Protein AF-A0A351F1Z6-F1 (afdb_monomer)

Secondary structure (DSSP, 8-state):
--TTSPPPPGGGGGS---TT------SSS----HHHHHHHHHHHHHHHH-HHHIIIIIHHHHHHHHT--

Structure (mmCIF, N/CA/C/O backbone):
data_AF-A0A351F1Z6-F1
#
_entry.id   AF-A0A351F1Z6-F1
#
loop_
_atom_site.group_PDB
_atom_site.id
_atom_site.type_symbol
_atom_site.label_atom_id
_atom_site.label_alt_id
_atom_site.label_comp_id
_atom_site.label_asym_id
_atom_site.label_entity_id
_atom_site.label_seq_id
_atom_site.pdbx_PDB_ins_code
_atom_site.Cartn_x
_atom_site.Cartn_y
_atom_site.Cartn_z
_atom_site.occupancy
_atom_site.B_iso_or_equiv
_atom_site.auth_seq_id
_atom_site.auth_comp_id
_atom_site.auth_asym_id
_atom_site.auth_atom_id
_atom_site.pdbx_PDB_model_num
ATOM 1 N N . MET A 1 1 ? 8.590 -10.286 -29.145 1.00 55.56 1 MET A N 1
ATOM 2 C CA . MET A 1 1 ? 8.764 -9.104 -28.273 1.00 55.56 1 MET A CA 1
ATOM 3 C C . MET A 1 1 ? 10.206 -8.643 -28.413 1.00 55.56 1 MET A C 1
ATOM 5 O O . MET A 1 1 ? 11.073 -9.498 -28.525 1.00 55.56 1 MET A O 1
ATOM 9 N N . ASN A 1 2 ? 10.455 -7.337 -28.534 1.00 56.06 2 ASN A N 1
ATOM 10 C CA . ASN A 1 2 ? 11.800 -6.794 -28.764 1.00 56.06 2 ASN A CA 1
ATOM 11 C C . ASN A 1 2 ? 12.738 -7.168 -27.603 1.00 56.06 2 ASN A C 1
ATOM 13 O O . ASN A 1 2 ? 12.472 -6.793 -26.466 1.00 56.06 2 ASN A O 1
ATOM 17 N N . ASN A 1 3 ? 13.860 -7.832 -27.892 1.00 63.09 3 ASN A N 1
ATOM 18 C CA . ASN A 1 3 ? 14.868 -8.254 -26.903 1.00 63.09 3 ASN A CA 1
ATOM 19 C C . ASN A 1 3 ? 15.664 -7.094 -26.252 1.00 63.09 3 ASN A C 1
ATOM 21 O O . ASN A 1 3 ? 16.660 -7.343 -25.584 1.00 63.09 3 ASN A O 1
ATOM 25 N N . ASN A 1 4 ? 15.244 -5.836 -26.430 1.00 82.19 4 ASN A N 1
ATOM 26 C CA . ASN A 1 4 ? 15.975 -4.642 -25.982 1.00 82.19 4 ASN A CA 1
ATOM 27 C C . ASN A 1 4 ? 15.403 -3.981 -24.716 1.00 82.19 4 ASN A C 1
ATOM 29 O O . ASN A 1 4 ? 15.879 -2.913 -24.334 1.00 82.19 4 ASN A O 1
ATOM 33 N N . ILE A 1 5 ? 14.393 -4.570 -24.068 1.00 84.00 5 ILE A N 1
ATOM 34 C CA . ILE A 1 5 ? 13.851 -4.048 -22.804 1.00 84.00 5 ILE A CA 1
ATOM 35 C C . ILE A 1 5 ? 14.331 -4.883 -21.605 1.00 84.00 5 ILE A C 1
ATOM 37 O O . ILE A 1 5 ? 14.455 -6.106 -21.734 1.00 84.00 5 ILE A O 1
ATOM 41 N N . PRO A 1 6 ? 14.603 -4.254 -20.442 1.00 86.88 6 PRO A N 1
ATOM 42 C CA . PRO A 1 6 ? 14.947 -4.975 -19.221 1.00 86.88 6 PRO A CA 1
ATOM 43 C C . PRO A 1 6 ? 13.885 -6.015 -18.857 1.00 86.88 6 PRO A C 1
ATOM 45 O O . PRO A 1 6 ? 12.688 -5.741 -18.935 1.00 86.88 6 PRO A O 1
ATOM 48 N N . GLN A 1 7 ? 14.334 -7.196 -18.436 1.00 85.81 7 GLN A N 1
ATOM 49 C CA . GLN A 1 7 ? 13.449 -8.231 -17.907 1.00 85.81 7 GLN A CA 1
ATOM 50 C C . GLN A 1 7 ? 13.081 -7.920 -16.455 1.00 85.81 7 GLN A C 1
ATOM 52 O O . GLN A 1 7 ? 13.897 -7.391 -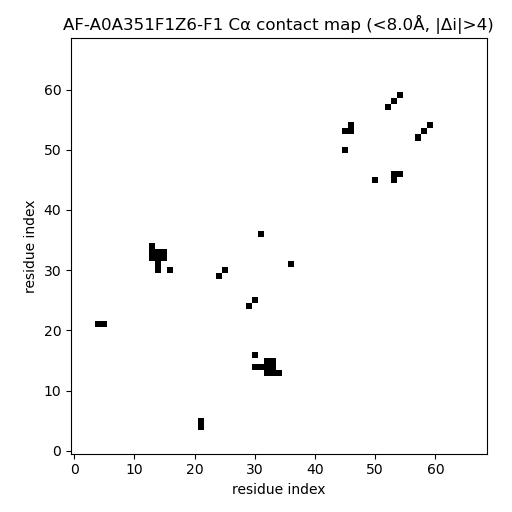15.696 1.00 85.81 7 GLN A O 1
ATOM 57 N N . TYR A 1 8 ? 11.859 -8.269 -16.063 1.00 88.31 8 TYR A N 1
ATOM 58 C CA . TYR A 1 8 ? 11.446 -8.196 -14.665 1.00 88.31 8 TYR A CA 1
ATOM 59 C C . TYR A 1 8 ? 12.218 -9.205 -13.813 1.00 88.31 8 TYR A C 1
ATOM 61 O O . TYR A 1 8 ? 12.575 -10.285 -14.280 1.00 88.31 8 TYR A O 1
ATOM 69 N N . SER A 1 9 ? 12.435 -8.867 -12.541 1.00 90.19 9 SER A N 1
ATOM 70 C CA . SER A 1 9 ? 12.928 -9.837 -11.566 1.00 90.19 9 SER A CA 1
ATOM 71 C C . SER A 1 9 ? 11.835 -10.838 -11.191 1.00 90.19 9 SER A C 1
ATOM 73 O O . SER A 1 9 ? 10.641 -10.549 -11.311 1.00 90.19 9 SER A O 1
ATOM 75 N N . ASP A 1 10 ? 12.240 -11.974 -10.623 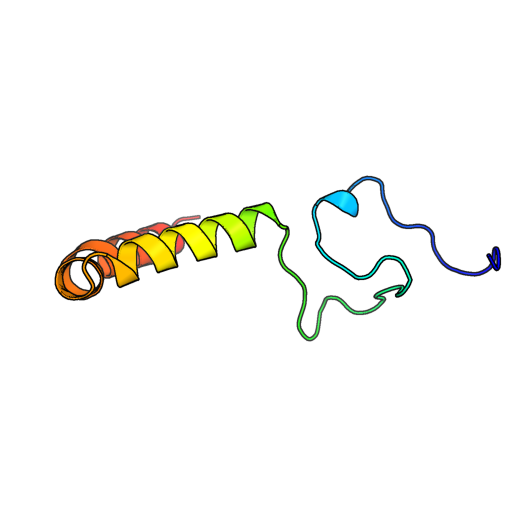1.00 92.88 10 ASP A N 1
ATOM 76 C CA . ASP A 1 10 ? 11.313 -12.992 -10.115 1.00 92.88 10 ASP A CA 1
ATOM 77 C C . ASP A 1 10 ? 10.351 -12.447 -9.053 1.00 92.88 10 ASP A C 1
ATOM 79 O O . ASP A 1 10 ? 9.284 -13.011 -8.843 1.00 92.88 10 ASP A O 1
ATOM 83 N N . LEU A 1 11 ? 10.671 -11.321 -8.407 1.00 93.94 11 LEU A N 1
ATOM 84 C CA . LEU A 1 11 ? 9.819 -10.685 -7.401 1.00 93.94 11 LEU A CA 1
ATOM 85 C C . LEU A 1 11 ? 8.663 -9.879 -8.006 1.00 93.94 11 LEU A C 1
ATOM 87 O O . LEU A 1 11 ? 7.711 -9.564 -7.294 1.00 93.94 11 LEU A O 1
ATOM 91 N N . ALA A 1 12 ? 8.703 -9.547 -9.300 1.00 93.00 12 ALA A N 1
ATOM 92 C CA . ALA A 1 12 ? 7.727 -8.651 -9.921 1.00 93.00 12 ALA A CA 1
ATOM 93 C C . ALA A 1 12 ? 6.277 -9.150 -9.814 1.00 93.00 12 ALA A C 1
ATOM 95 O O . ALA A 1 12 ? 5.357 -8.336 -9.766 1.00 93.00 12 ALA A O 1
ATOM 96 N N . HIS A 1 13 ? 6.066 -10.465 -9.690 1.00 93.62 13 HIS A N 1
ATOM 97 C CA . HIS A 1 13 ? 4.740 -11.062 -9.502 1.00 93.62 13 HIS A CA 1
ATOM 98 C C . HIS A 1 13 ? 4.034 -10.611 -8.211 1.00 93.62 13 HIS A C 1
ATOM 100 O O . HIS A 1 13 ? 2.819 -10.762 -8.095 1.00 93.62 13 HIS A O 1
ATOM 106 N N . HIS A 1 14 ? 4.763 -10.043 -7.244 1.00 96.56 14 HIS A N 1
ATOM 107 C CA . HIS A 1 14 ? 4.156 -9.466 -6.052 1.00 96.56 14 HIS A CA 1
ATOM 108 C C . HIS A 1 14 ? 3.449 -8.139 -6.328 1.00 96.56 14 HIS A C 1
ATOM 110 O O . HIS A 1 14 ? 2.601 -7.757 -5.529 1.00 96.56 14 HIS A O 1
ATOM 116 N N . TRP A 1 15 ? 3.727 -7.440 -7.430 1.00 96.38 15 TRP A N 1
ATOM 117 C CA . TRP A 1 15 ? 3.067 -6.182 -7.783 1.00 96.38 15 TRP A CA 1
ATOM 118 C C . TRP A 1 15 ? 2.024 -6.388 -8.882 1.00 96.38 15 TRP A C 1
ATOM 120 O O . TRP A 1 15 ? 2.204 -7.191 -9.791 1.00 96.38 15 TRP A O 1
ATOM 130 N N . LYS A 1 16 ? 0.948 -5.596 -8.844 1.00 94.81 16 LYS A N 1
ATOM 131 C CA . LYS A 1 16 ? -0.083 -5.569 -9.899 1.00 94.81 16 LYS A CA 1
ATOM 132 C C . LYS A 1 16 ? 0.252 -4.582 -11.024 1.00 94.81 16 LYS A C 1
ATOM 134 O O . LYS A 1 16 ? -0.640 -3.912 -11.535 1.00 94.81 16 LYS A O 1
ATOM 139 N N . LEU A 1 17 ? 1.535 -4.432 -11.353 1.00 93.06 17 LEU A N 1
ATOM 140 C CA . LEU A 1 17 ? 1.957 -3.564 -12.453 1.00 93.06 17 LEU A CA 1
ATOM 141 C C . LEU A 1 17 ? 1.550 -4.185 -13.791 1.00 93.06 17 LEU A C 1
ATOM 143 O O . LEU A 1 17 ? 1.522 -5.409 -13.936 1.00 93.06 17 LEU A O 1
ATOM 147 N N . ASP A 1 18 ? 1.254 -3.327 -14.762 1.00 91.56 18 ASP A N 1
ATOM 148 C CA . ASP A 1 18 ? 1.051 -3.749 -16.143 1.00 91.56 18 ASP A CA 1
ATOM 149 C C . ASP A 1 18 ? 2.340 -4.397 -16.678 1.00 91.56 18 ASP A C 1
ATOM 151 O O . ASP A 1 18 ? 3.423 -3.814 -16.581 1.00 91.56 18 ASP A O 1
ATOM 155 N N . LYS A 1 19 ? 2.219 -5.619 -17.210 1.00 88.31 19 LYS A N 1
ATOM 156 C CA . LYS A 1 19 ? 3.354 -6.424 -17.687 1.00 88.31 19 LYS A CA 1
ATOM 157 C C . LYS A 1 19 ? 3.915 -5.923 -19.015 1.00 88.31 19 LYS A C 1
ATOM 159 O O . LYS A 1 19 ? 5.039 -6.284 -19.354 1.00 88.31 19 LYS A O 1
ATOM 164 N N . ASP A 1 20 ? 3.163 -5.088 -19.727 1.00 88.31 20 ASP A N 1
ATOM 165 C CA . ASP A 1 20 ? 3.601 -4.476 -20.979 1.00 88.31 20 ASP A CA 1
ATOM 166 C C . ASP A 1 20 ? 4.337 -3.137 -20.743 1.00 88.31 20 ASP A C 1
ATOM 168 O O . ASP A 1 20 ? 4.839 -2.527 -21.691 1.00 88.31 20 ASP A O 1
ATOM 172 N N . ILE A 1 21 ? 4.457 -2.680 -19.483 1.00 89.94 21 ILE A N 1
ATOM 173 C CA . ILE A 1 21 ? 5.057 -1.387 -19.112 1.00 89.94 21 ILE A CA 1
ATOM 174 C C . ILE A 1 21 ? 6.280 -1.561 -18.204 1.00 89.94 21 ILE A C 1
ATOM 176 O O . ILE A 1 21 ? 6.166 -1.807 -17.002 1.00 89.94 21 ILE A O 1
ATOM 180 N N . VAL A 1 22 ? 7.474 -1.285 -18.733 1.00 90.62 22 VAL A N 1
ATOM 181 C CA . VAL A 1 22 ? 8.710 -1.273 -17.933 1.00 90.62 22 VAL A CA 1
ATOM 182 C C . VAL A 1 22 ? 8.805 0.011 -17.099 1.00 90.62 22 VAL A C 1
ATOM 184 O O . VAL A 1 22 ? 9.213 1.069 -17.581 1.00 90.62 22 VAL A O 1
ATOM 187 N N . PHE A 1 23 ? 8.452 -0.083 -15.817 1.00 89.62 23 PHE A N 1
ATOM 188 C CA . PHE A 1 23 ? 8.572 1.024 -14.867 1.00 89.62 23 PHE A CA 1
ATOM 189 C C . PHE A 1 23 ? 10.029 1.237 -14.434 1.00 89.62 23 PHE A C 1
ATOM 191 O O . PHE A 1 23 ? 10.574 0.460 -13.654 1.00 89.62 23 PHE A O 1
ATOM 198 N N . LEU A 1 24 ? 10.645 2.329 -14.897 1.00 91.19 24 LEU A N 1
ATOM 199 C CA . LEU A 1 24 ? 12.019 2.713 -14.527 1.00 91.19 24 LEU A CA 1
ATOM 200 C C . LEU A 1 24 ? 12.098 3.643 -13.309 1.00 91.19 24 LEU A C 1
ATOM 202 O O . LEU A 1 24 ? 13.166 3.820 -12.731 1.00 91.19 24 LEU A O 1
ATOM 206 N N . ASN A 1 25 ? 10.976 4.245 -12.914 1.00 91.69 25 ASN A N 1
ATOM 207 C CA . ASN A 1 25 ? 10.917 5.186 -11.804 1.00 91.69 25 ASN A CA 1
ATOM 208 C C . ASN A 1 25 ? 9.869 4.750 -10.778 1.00 91.69 25 ASN A C 1
ATOM 210 O O . ASN A 1 25 ? 8.682 5.035 -10.921 1.00 91.69 25 ASN A O 1
ATOM 214 N N . HIS A 1 26 ? 10.329 4.093 -9.715 1.00 91.00 26 HIS A N 1
ATOM 215 C CA . HIS A 1 26 ? 9.488 3.776 -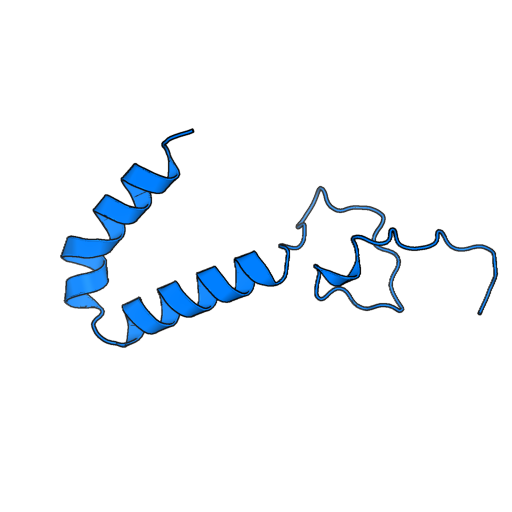8.561 1.00 91.00 26 HIS A CA 1
ATOM 216 C C . HIS A 1 26 ? 9.427 4.924 -7.536 1.00 91.00 26 HIS A C 1
ATOM 218 O O . HIS A 1 26 ? 8.542 4.942 -6.691 1.00 91.00 26 HIS A O 1
ATOM 224 N N . GLY A 1 27 ? 10.355 5.885 -7.598 1.00 93.69 27 GLY A N 1
ATOM 225 C CA . GLY A 1 27 ? 10.550 6.899 -6.559 1.00 93.69 27 GLY A CA 1
ATOM 226 C C . GLY A 1 27 ? 9.543 8.051 -6.568 1.00 93.69 27 GLY A C 1
ATOM 227 O O . GLY A 1 27 ? 9.421 8.734 -5.558 1.00 93.69 27 GLY A O 1
ATOM 228 N N . SER A 1 28 ? 8.822 8.282 -7.672 1.00 94.69 28 SER A N 1
ATOM 229 C CA . SER A 1 28 ? 7.811 9.351 -7.725 1.00 94.69 28 SER A CA 1
ATOM 230 C C . SER A 1 28 ? 6.520 8.978 -7.000 1.00 94.69 28 SER A C 1
ATOM 232 O O . SER A 1 28 ? 6.169 9.611 -6.012 1.00 94.69 28 SER A O 1
ATOM 234 N N . PHE A 1 29 ? 5.807 7.965 -7.495 1.00 94.50 29 PHE A N 1
ATOM 235 C CA . PHE A 1 29 ? 4.519 7.544 -6.925 1.00 94.50 29 PHE A CA 1
ATOM 236 C C . PHE A 1 29 ? 4.588 6.159 -6.282 1.00 94.50 29 PHE A C 1
ATOM 238 O O . PHE A 1 29 ? 3.855 5.879 -5.337 1.00 94.50 29 PHE A O 1
ATOM 245 N N . GLY A 1 30 ? 5.485 5.308 -6.781 1.00 92.38 30 GLY A N 1
ATOM 246 C CA . GLY A 1 30 ? 5.612 3.927 -6.348 1.00 92.38 30 GLY A CA 1
ATOM 247 C C . GLY A 1 30 ? 4.374 3.077 -6.632 1.00 92.38 30 GLY A C 1
ATOM 248 O O . GLY A 1 30 ? 3.347 3.524 -7.137 1.00 92.38 30 GLY A O 1
ATOM 249 N N . ALA A 1 31 ? 4.502 1.802 -6.298 1.00 94.75 31 ALA A N 1
ATOM 250 C CA . ALA A 1 31 ? 3.414 0.842 -6.261 1.00 94.75 31 ALA A CA 1
ATOM 251 C C . ALA A 1 31 ? 3.665 -0.081 -5.074 1.00 94.75 31 ALA A C 1
ATOM 253 O O . ALA A 1 31 ? 4.794 -0.518 -4.839 1.00 94.75 31 ALA A O 1
ATOM 254 N N . THR A 1 32 ? 2.625 -0.391 -4.316 1.00 96.31 32 THR A N 1
ATOM 255 C CA . THR A 1 32 ? 2.763 -1.326 -3.205 1.00 96.31 32 THR A CA 1
ATOM 256 C C . THR A 1 32 ? 2.634 -2.770 -3.705 1.00 96.31 32 THR A C 1
ATOM 258 O O . THR A 1 32 ? 1.926 -3.024 -4.685 1.00 96.31 32 THR A O 1
ATOM 261 N N . PRO A 1 33 ? 3.313 -3.740 -3.065 1.00 97.12 33 PRO A N 1
ATOM 262 C CA . PRO A 1 33 ? 3.037 -5.149 -3.305 1.00 97.12 33 PRO A CA 1
ATOM 263 C C . PRO A 1 33 ? 1.563 -5.472 -3.036 1.00 97.12 33 PRO A C 1
ATOM 265 O O . PRO A 1 33 ? 0.948 -4.909 -2.131 1.00 97.12 33 PRO A O 1
ATOM 268 N N . THR A 1 34 ? 1.026 -6.451 -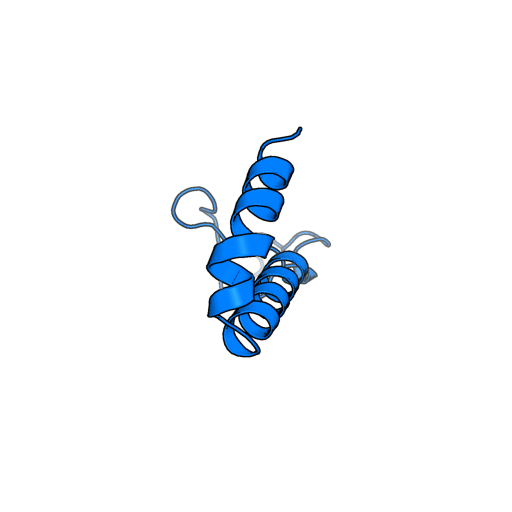3.757 1.00 97.62 34 THR A N 1
ATOM 269 C CA . THR A 1 34 ? -0.351 -6.955 -3.666 1.00 97.62 34 THR A CA 1
ATOM 270 C C . THR A 1 34 ? -0.765 -7.228 -2.226 1.00 97.62 34 THR A C 1
ATOM 272 O O . THR A 1 34 ? -1.839 -6.800 -1.811 1.00 97.62 34 THR A O 1
ATOM 275 N N . TYR A 1 35 ? 0.119 -7.846 -1.438 1.00 97.75 35 TYR A N 1
ATOM 276 C CA . TYR A 1 35 ? -0.135 -8.130 -0.027 1.00 97.75 35 TYR A CA 1
ATOM 277 C C . TYR A 1 35 ? -0.455 -6.867 0.793 1.00 97.75 35 TYR A C 1
ATOM 279 O O . TYR A 1 35 ? -1.330 -6.887 1.656 1.00 97.75 35 TYR A O 1
ATOM 287 N N . ILE A 1 36 ? 0.208 -5.741 0.511 1.00 97.56 36 ILE A N 1
ATOM 288 C CA . ILE A 1 36 ? -0.044 -4.469 1.200 1.00 97.56 36 ILE A CA 1
ATOM 289 C C . ILE A 1 36 ? -1.404 -3.892 0.792 1.00 97.56 36 ILE A C 1
ATOM 291 O O . ILE A 1 36 ? -2.158 -3.447 1.657 1.00 97.56 36 ILE A O 1
ATOM 295 N N . SER A 1 37 ? -1.761 -3.942 -0.495 1.00 97.00 37 SER A N 1
ATOM 296 C CA . SER A 1 37 ? -3.092 -3.523 -0.962 1.00 97.00 37 SER A CA 1
ATOM 297 C C . SER A 1 37 ? -4.217 -4.383 -0.367 1.00 97.00 37 SER A C 1
ATOM 299 O O . SER A 1 37 ? -5.294 -3.875 -0.053 1.00 97.00 37 SER A O 1
ATOM 301 N N . GLU A 1 38 ? -3.976 -5.680 -0.164 1.00 97.94 38 GLU A N 1
ATOM 302 C CA . GLU A 1 38 ? -4.915 -6.580 0.515 1.00 97.94 38 GLU A CA 1
ATOM 303 C C . GLU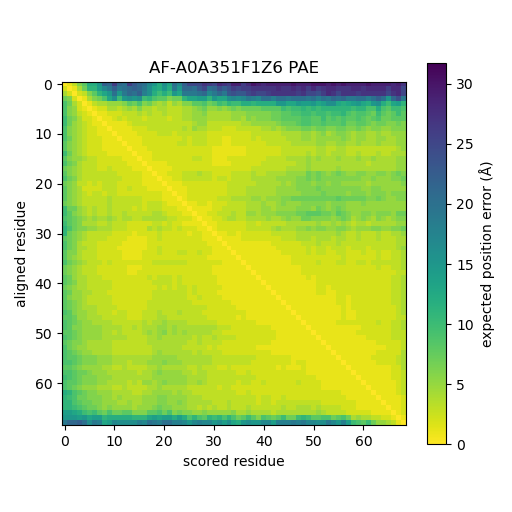 A 1 38 ? -5.094 -6.206 1.990 1.00 97.94 38 GLU A C 1
ATOM 305 O O . GLU A 1 38 ? -6.228 -6.139 2.462 1.00 97.94 38 GLU A O 1
ATOM 310 N N . GLN A 1 39 ? -4.013 -5.890 2.715 1.00 97.44 39 GLN A N 1
ATOM 311 C CA . GLN A 1 39 ? -4.133 -5.390 4.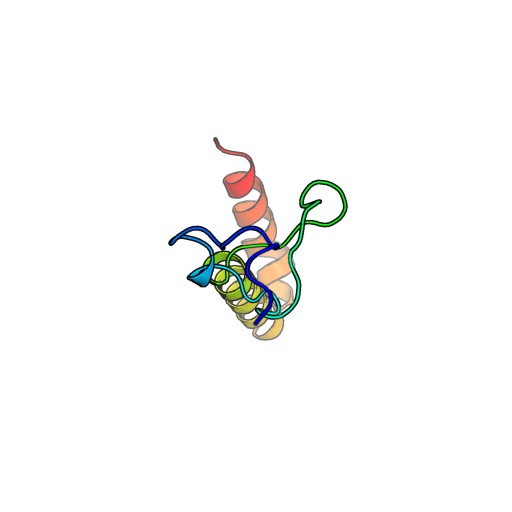093 1.00 97.44 39 GLN A CA 1
ATOM 312 C C . GLN A 1 39 ? -4.892 -4.063 4.154 1.00 97.44 39 GLN A C 1
ATOM 314 O O . GLN A 1 39 ? -5.750 -3.887 5.016 1.00 97.44 39 GLN A O 1
ATOM 319 N N . GLN A 1 40 ? -4.628 -3.144 3.222 1.00 97.44 40 GLN A N 1
ATOM 320 C CA . GLN A 1 40 ? -5.382 -1.895 3.130 1.00 97.44 40 GLN A CA 1
ATOM 321 C C . GLN A 1 40 ? -6.882 -2.155 2.926 1.00 97.44 40 GLN A C 1
ATOM 323 O O . GLN A 1 40 ? -7.706 -1.505 3.567 1.00 97.44 40 GLN A O 1
ATOM 328 N N . THR A 1 41 ? -7.236 -3.112 2.062 1.00 98.25 41 THR A N 1
ATOM 329 C CA . THR A 1 41 ? -8.633 -3.510 1.821 1.00 98.25 41 THR A CA 1
ATOM 330 C C . THR A 1 41 ? -9.272 -4.041 3.101 1.00 98.25 41 THR A C 1
ATOM 332 O O . THR A 1 41 ? -10.333 -3.568 3.482 1.00 98.25 41 THR A O 1
ATOM 335 N N . ARG A 1 42 ? -8.577 -4.908 3.847 1.00 98.12 42 ARG A N 1
ATOM 336 C CA . ARG A 1 42 ? -9.073 -5.418 5.136 1.00 98.12 42 ARG A CA 1
ATOM 337 C C . ARG A 1 42 ? -9.354 -4.305 6.144 1.00 98.12 42 ARG A C 1
ATOM 339 O O . ARG A 1 42 ? -10.390 -4.331 6.797 1.00 98.12 42 ARG A O 1
ATOM 346 N N . TYR A 1 43 ? -8.460 -3.324 6.278 1.00 97.56 43 TYR A N 1
ATOM 347 C CA . TYR A 1 43 ? -8.706 -2.189 7.176 1.00 97.56 43 TYR A CA 1
ATOM 348 C C . TYR A 1 43 ? -9.890 -1.334 6.724 1.00 97.56 43 TYR A C 1
ATOM 350 O O . TYR A 1 43 ? -10.642 -0.855 7.569 1.00 97.56 43 TYR A O 1
ATOM 358 N N . ARG A 1 44 ? -10.086 -1.180 5.409 1.00 98.44 44 ARG A N 1
ATOM 359 C CA . ARG A 1 44 ? -11.272 -0.517 4.861 1.00 98.44 44 ARG A CA 1
ATOM 360 C C . ARG A 1 44 ? -12.542 -1.287 5.213 1.00 98.44 44 ARG A C 1
ATOM 362 O O . ARG A 1 44 ? -13.465 -0.681 5.729 1.00 98.44 44 ARG A O 1
ATOM 369 N N . ASP A 1 45 ? -12.560 -2.602 5.030 1.00 98.56 45 ASP A N 1
ATOM 370 C CA . ASP A 1 45 ? -13.724 -3.432 5.363 1.00 98.56 45 ASP A CA 1
ATOM 371 C C . ASP A 1 45 ? -14.070 -3.361 6.862 1.00 98.56 45 ASP A C 1
ATOM 373 O O . ASP A 1 45 ? -15.241 -3.302 7.232 1.00 98.56 45 ASP A O 1
ATOM 377 N N . ILE A 1 46 ? -13.058 -3.316 7.740 1.00 97.81 46 ILE A N 1
ATOM 378 C CA . ILE A 1 46 ? -13.254 -3.121 9.187 1.00 97.81 46 ILE A CA 1
ATOM 379 C C . ILE A 1 46 ? -13.870 -1.745 9.474 1.00 97.81 46 ILE A C 1
ATOM 381 O O . ILE A 1 46 ? -14.809 -1.659 10.265 1.00 97.81 46 ILE A O 1
ATOM 385 N N . MET A 1 47 ? -13.358 -0.690 8.834 1.00 98.44 47 MET A N 1
ATOM 386 C CA . MET A 1 47 ? -13.863 0.677 8.977 1.00 98.44 47 MET A CA 1
ATOM 387 C C . MET A 1 47 ? -15.316 0.804 8.503 1.00 98.44 47 MET A C 1
ATOM 389 O O . MET A 1 47 ? -16.135 1.369 9.221 1.00 98.44 47 MET A O 1
ATOM 393 N N . GLU A 1 48 ? -15.650 0.261 7.330 1.00 98.62 48 GLU A N 1
ATOM 394 C CA . GLU A 1 48 ? -17.003 0.331 6.756 1.00 98.62 48 GLU A CA 1
ATOM 395 C C . GLU A 1 48 ? -18.027 -0.480 7.565 1.00 98.62 48 GLU A C 1
ATOM 397 O O . GLU A 1 48 ? -19.209 -0.145 7.593 1.00 98.62 48 GLU A O 1
ATOM 402 N N . ARG A 1 49 ? -17.588 -1.540 8.259 1.00 98.62 49 ARG A N 1
ATOM 403 C CA . ARG A 1 49 ? -18.470 -2.367 9.092 1.00 98.62 49 ARG A CA 1
ATOM 404 C C . ARG A 1 49 ? -18.983 -1.631 10.333 1.00 98.62 49 ARG A C 1
ATOM 406 O O . ARG A 1 49 ? -20.136 -1.829 10.705 1.00 98.62 49 ARG A O 1
ATOM 413 N N . GLU A 1 50 ? -18.138 -0.835 10.991 1.00 98.50 50 GLU A N 1
ATOM 414 C CA . GLU A 1 50 ? -18.506 -0.078 12.196 1.00 98.50 50 GLU A CA 1
ATOM 415 C C . GLU A 1 50 ? -17.620 1.176 12.361 1.00 98.50 50 GLU A C 1
ATOM 417 O O . GLU A 1 50 ? -16.640 1.172 13.114 1.00 98.50 50 GLU A O 1
ATOM 422 N N . PRO A 1 51 ? -17.938 2.281 11.663 1.00 98.38 51 PRO A N 1
ATOM 423 C CA . PRO A 1 51 ? -17.027 3.420 11.553 1.00 98.38 51 PRO A CA 1
ATOM 424 C C . PRO A 1 51 ? -16.789 4.142 12.883 1.00 98.38 51 PRO A C 1
ATOM 426 O O . PRO A 1 51 ? -15.681 4.616 13.131 1.00 98.38 51 PRO A O 1
ATOM 429 N N . VAL A 1 52 ? -17.794 4.208 13.765 1.00 98.62 52 VAL A N 1
ATOM 430 C CA . VAL A 1 52 ? -17.644 4.856 15.080 1.00 98.62 52 VAL A CA 1
ATOM 431 C C . VAL A 1 52 ? -16.614 4.116 15.932 1.00 98.62 52 VAL A C 1
ATOM 433 O O . VAL A 1 52 ? -15.686 4.748 16.434 1.00 98.62 52 VAL A O 1
ATOM 436 N N . ASP A 1 53 ? -16.720 2.791 16.052 1.00 98.50 53 ASP A N 1
ATOM 437 C CA . ASP A 1 53 ? -15.747 1.998 16.807 1.00 98.50 53 ASP A CA 1
ATOM 438 C C . ASP A 1 53 ? -14.351 2.053 16.168 1.00 98.50 53 ASP A C 1
ATOM 440 O O . ASP A 1 53 ? -13.349 2.255 16.861 1.00 98.50 53 ASP A O 1
ATOM 444 N N . PHE A 1 54 ? -14.274 1.965 14.834 1.00 98.50 54 PHE A N 1
ATOM 445 C CA . PHE A 1 54 ? -13.000 2.056 14.129 1.00 98.50 54 PHE A CA 1
ATOM 446 C C . PHE A 1 54 ? -12.269 3.368 14.431 1.00 98.50 54 PHE A C 1
ATOM 448 O O . PHE A 1 54 ? -11.102 3.339 14.822 1.00 98.50 54 PHE A O 1
ATOM 455 N N . PHE A 1 55 ? -12.931 4.519 14.280 1.00 98.12 55 PHE A N 1
ATOM 456 C CA . PHE A 1 55 ? -12.274 5.814 14.460 1.00 98.12 55 PHE A CA 1
ATOM 457 C C . PHE A 1 55 ? -12.022 6.174 15.929 1.00 98.12 55 PHE A C 1
ATOM 459 O O . PHE A 1 55 ? -10.993 6.785 16.220 1.00 98.12 55 PHE A O 1
ATOM 466 N N . VAL A 1 56 ? -12.916 5.800 16.852 1.00 98.31 56 VAL A N 1
ATOM 467 C CA . VAL A 1 56 ? -12.781 6.151 18.277 1.00 98.31 56 VAL A CA 1
ATOM 468 C C . VAL A 1 56 ? -11.819 5.209 19.003 1.00 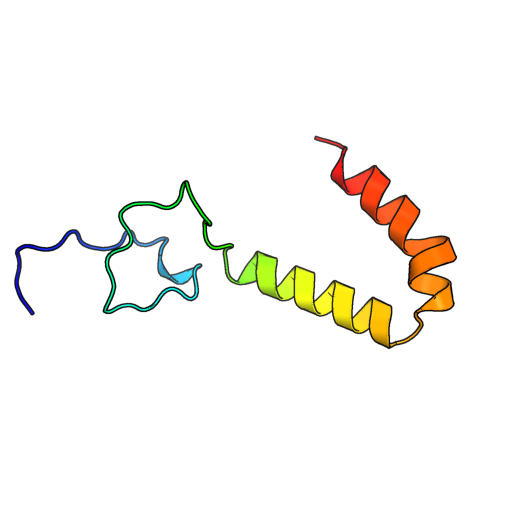98.31 56 VAL A C 1
ATOM 470 O O . VAL A 1 56 ? -10.992 5.678 19.784 1.00 98.31 56 VAL A O 1
ATOM 473 N N . ASN A 1 57 ? -11.878 3.902 18.728 1.00 98.12 57 ASN A N 1
ATOM 474 C CA . ASN A 1 57 ? -11.170 2.894 19.522 1.00 98.12 57 ASN A CA 1
ATOM 475 C C . ASN A 1 57 ? -10.014 2.222 18.765 1.00 98.12 57 ASN A C 1
ATOM 477 O O . ASN A 1 57 ? -8.927 2.057 19.322 1.00 98.12 57 ASN A O 1
ATOM 481 N N . GLN A 1 58 ? -10.207 1.825 17.503 1.00 97.94 58 GLN A N 1
ATOM 482 C CA . GLN A 1 58 ? -9.229 0.979 16.799 1.00 97.94 58 GLN A CA 1
ATOM 483 C C . GLN A 1 58 ? -8.089 1.776 16.146 1.00 97.94 58 GLN A C 1
ATOM 485 O O . GLN A 1 58 ? -6.912 1.461 16.342 1.00 97.94 58 GLN A O 1
ATOM 490 N N . TRP A 1 59 ? -8.421 2.814 15.373 1.00 97.19 59 TRP A N 1
ATOM 491 C CA . TRP A 1 59 ? -7.474 3.618 14.596 1.00 97.19 59 TRP A CA 1
ATOM 492 C C . TRP A 1 59 ? -6.3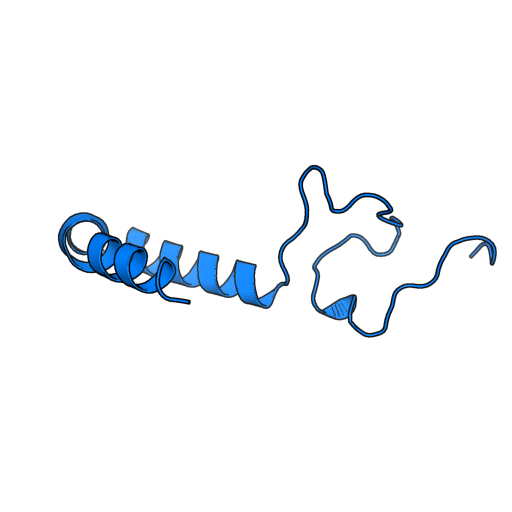27 4.198 15.440 1.00 97.19 59 TRP A C 1
ATOM 494 O O . TRP A 1 59 ? -5.174 4.033 15.030 1.00 97.19 59 TRP A O 1
ATOM 504 N N . PRO A 1 60 ? -6.562 4.808 16.623 1.00 97.25 60 PRO A N 1
ATOM 505 C CA . PRO A 1 60 ? -5.473 5.344 17.443 1.00 97.25 60 PRO A CA 1
ATOM 506 C C . PRO A 1 60 ? -4.441 4.280 17.843 1.00 97.25 60 PRO A C 1
ATOM 508 O O . PRO A 1 60 ? -3.237 4.532 17.799 1.00 97.25 60 PRO A O 1
ATOM 511 N N . VAL A 1 61 ? -4.901 3.067 18.173 1.00 96.62 61 VAL A N 1
ATOM 512 C CA . VAL A 1 61 ? -4.032 1.939 18.543 1.00 96.62 61 VAL A CA 1
ATOM 513 C C . VAL A 1 61 ? -3.262 1.418 17.329 1.00 96.62 61 VAL A C 1
ATOM 515 O O . VAL A 1 61 ? -2.067 1.136 17.430 1.00 96.62 61 VAL A O 1
ATOM 518 N N . LEU A 1 62 ? -3.923 1.295 16.174 1.00 95.38 62 LEU A N 1
ATOM 519 C CA . LEU A 1 62 ? -3.286 0.874 14.923 1.00 95.38 62 LEU A CA 1
ATOM 520 C C . LEU A 1 62 ? -2.197 1.867 14.483 1.00 95.38 62 LEU A C 1
ATOM 522 O O . LEU A 1 62 ? -1.106 1.445 14.099 1.00 95.38 62 LEU A O 1
ATOM 526 N N . LEU A 1 63 ? -2.457 3.171 14.610 1.00 95.62 63 LEU A N 1
ATOM 527 C CA . LEU A 1 63 ? -1.505 4.234 14.288 1.00 95.62 63 LEU A CA 1
ATOM 528 C C . LEU A 1 63 ? -0.310 4.274 15.252 1.00 95.62 63 LEU A C 1
ATOM 530 O O . LEU A 1 63 ? 0.811 4.548 14.828 1.00 95.62 63 LEU A O 1
ATOM 534 N N . ASP A 1 64 ? -0.515 4.011 16.545 1.00 96.75 64 ASP A N 1
ATOM 535 C CA . ASP A 1 64 ? 0.604 3.883 17.488 1.00 96.75 64 ASP A CA 1
ATOM 536 C C . ASP A 1 64 ? 1.500 2.692 17.121 1.00 96.75 64 ASP A C 1
ATOM 538 O O . ASP A 1 64 ? 2.726 2.811 17.056 1.00 96.75 64 ASP A O 1
ATOM 542 N N . ARG A 1 65 ? 0.888 1.545 16.801 1.00 95.31 65 ARG A N 1
ATOM 543 C CA . ARG A 1 65 ? 1.618 0.343 16.378 1.00 95.31 65 ARG A CA 1
ATOM 544 C C . ARG A 1 65 ? 2.413 0.568 15.096 1.00 95.31 65 ARG A C 1
ATOM 546 O O . ARG A 1 65 ? 3.537 0.089 15.021 1.00 95.31 65 ARG A O 1
ATOM 553 N N . SER A 1 66 ? 1.888 1.318 14.124 1.00 93.50 66 SER A N 1
ATOM 554 C CA . SER A 1 66 ? 2.582 1.551 12.848 1.00 93.50 66 SER A CA 1
ATOM 555 C C . SER A 1 66 ? 3.862 2.384 12.977 1.00 93.50 66 SER A C 1
ATOM 557 O O . SER A 1 66 ? 4.657 2.429 12.044 1.00 93.50 66 SER A O 1
ATOM 559 N N . LYS A 1 67 ? 4.058 3.078 14.104 1.00 93.75 67 LYS A N 1
ATOM 560 C CA . LYS A 1 67 ? 5.265 3.873 14.384 1.00 93.75 67 LYS A CA 1
ATOM 561 C C . LYS A 1 67 ? 6.376 3.055 15.042 1.00 93.75 67 LYS A C 1
ATOM 563 O O . LYS A 1 67 ? 7.507 3.535 15.130 1.00 93.75 67 LYS A O 1
ATOM 568 N N . LYS A 1 68 ? 6.064 1.856 15.539 1.00 91.44 68 LYS A N 1
ATOM 569 C CA . LYS A 1 68 ? 7.03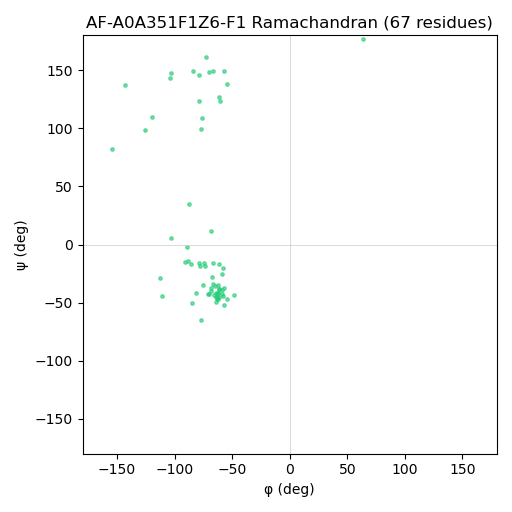9 0.972 16.183 1.00 91.44 68 LYS A CA 1
ATOM 570 C C . LYS A 1 68 ? 7.850 0.282 15.084 1.00 91.44 68 LYS A C 1
ATOM 572 O O . LYS A 1 68 ? 7.268 -0.290 14.167 1.00 91.44 68 LYS A O 1
ATOM 577 N N . LYS A 1 69 ? 9.174 0.445 15.150 1.00 63.56 69 LYS A N 1
ATOM 578 C CA . LYS A 1 69 ? 10.135 -0.180 14.231 1.00 63.56 69 LYS A CA 1
ATOM 579 C C . LYS A 1 69 ? 10.271 -1.669 14.508 1.00 63.56 69 LYS A C 1
ATOM 581 O O . LYS A 1 69 ? 10.210 -2.031 15.705 1.00 63.56 69 LYS A O 1
#

Nearest PDB structures (foldseek):
  5v1x-assembly3_A  TM=9.210E-01  e=1.068E-02  Neurospora crassa OR74A
  5uts-assembly2_D  TM=9.235E-01  e=1.330E-02  Neurospora crassa OR74A
  5v1x-assembly2_D  TM=9.166E-01  e=1.236E-02  Neurospora crassa OR74A
  5uts-assembly1_G  TM=9.191E-01  e=1.657E-02  Neurospora crassa OR74A
  5uts-assembly4_A  TM=9.188E-01  e=1.657E-02  Neurospora crassa OR74A

Sequence (69 aa):
MNNNIPQYSDLAHHWKLDKDIVFLNHGSFGATPTYISEQQTRYRDIMEREPVDFFVNQWPVLLDRSKKK

Mean predicted aligned error: 4.56 Å

pLDDT: mean 92.62, std 9.1, range [55.56, 98.62]

Radius of gyration: 17.66 Å; Cα contacts (8 Å, |Δi|>4): 22; chains: 1; bounding box: 34×22×48 Å

Foldseek 3Di:
DDPPDDDDDPCCVQFPDDPVDDDPDCPPPHTDGPVVVVVVVVLVVVCVVPVVCCVPPNVVVVVVVVPDD

Solvent-accessible surface area (backbone atoms only — not comparable to full-atom values): 4523 Å² total; per-residue (Å²): 130,78,90,85,63,87,78,82,60,92,68,52,80,47,39,85,67,63,89,92,55,88,81,87,69,56,82,82,81,52,79,68,43,46,71,56,55,50,51,54,48,53,54,46,55,51,32,74,72,42,50,67,56,29,65,74,61,44,46,62,55,53,56,56,55,72,70,59,130